Protein AF-A0A353R769-F1 (afdb_monomer_lite)

Sequence (76 aa):
SAVAEKDYIMGQVIYIDSYGNAITNVSRSLFNKVGAGRDFRIFLQGPYNRIEKISDSYGGVRPGQLLALFISPDLL

Structure (mmCIF, N/CA/C/O backbone):
data_AF-A0A353R769-F1
#
_entry.id   AF-A0A353R769-F1
#
loop_
_atom_site.group_PDB
_atom_site.id
_atom_site.type_symbol
_atom_site.label_atom_id
_atom_site.label_alt_id
_atom_site.label_comp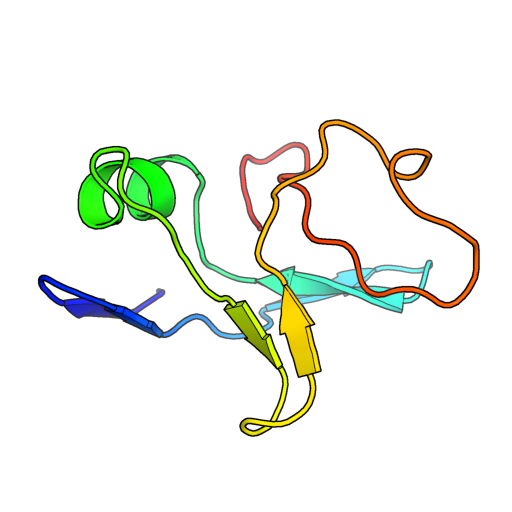_id
_atom_site.label_asym_id
_atom_site.label_entity_id
_atom_site.label_seq_id
_atom_site.pdbx_PDB_ins_code
_atom_site.Cartn_x
_atom_site.Cartn_y
_atom_site.Cartn_z
_atom_site.occupancy
_atom_site.B_iso_or_equiv
_atom_site.auth_seq_id
_atom_site.auth_comp_id
_atom_site.auth_asym_id
_atom_site.auth_atom_id
_atom_site.pdbx_PDB_model_num
ATOM 1 N N . SER A 1 1 ? 7.149 -3.780 11.811 1.00 81.12 1 SER A N 1
ATOM 2 C CA . SER A 1 1 ? 5.710 -3.831 11.479 1.00 81.12 1 SER A CA 1
ATOM 3 C C . SER A 1 1 ? 5.228 -2.448 11.090 1.00 81.12 1 SER A C 1
ATOM 5 O O . SER A 1 1 ? 5.867 -1.486 11.505 1.00 81.12 1 SER A O 1
ATOM 7 N N . ALA A 1 2 ? 4.157 -2.333 10.301 1.00 92.69 2 ALA A N 1
ATOM 8 C CA . ALA A 1 2 ? 3.541 -1.035 10.020 1.00 92.69 2 ALA A CA 1
ATOM 9 C C . ALA A 1 2 ? 3.032 -0.383 11.318 1.00 92.69 2 ALA A C 1
ATOM 11 O O . ALA A 1 2 ? 2.610 -1.085 12.241 1.00 92.69 2 ALA A O 1
ATOM 12 N N . VAL A 1 3 ? 3.077 0.947 11.376 1.00 94.25 3 VAL A N 1
ATOM 13 C CA . VAL A 1 3 ? 2.515 1.744 12.475 1.00 94.25 3 VAL A CA 1
ATOM 14 C C . VAL A 1 3 ? 1.149 2.249 12.031 1.00 94.25 3 VAL A C 1
ATOM 16 O O . VAL A 1 3 ? 1.008 2.723 10.905 1.00 94.25 3 VAL A O 1
ATOM 19 N N . ALA A 1 4 ? 0.140 2.141 12.890 1.00 93.00 4 ALA A N 1
ATOM 20 C CA . ALA A 1 4 ? -1.203 2.613 12.592 1.00 93.00 4 ALA A CA 1
ATOM 21 C C . ALA A 1 4 ? -1.748 3.457 13.737 1.00 93.00 4 ALA A C 1
ATOM 23 O O . ALA A 1 4 ? -1.682 3.056 14.896 1.00 93.00 4 ALA A O 1
ATOM 24 N N . GLU A 1 5 ? -2.335 4.585 13.364 1.00 91.88 5 GLU A N 1
ATOM 25 C CA . GLU A 1 5 ? -3.146 5.436 14.225 1.00 91.88 5 GLU A CA 1
ATOM 26 C C . GLU A 1 5 ? -4.598 5.409 13.738 1.00 91.88 5 GLU A C 1
ATOM 28 O O . GLU A 1 5 ? -4.934 4.751 12.750 1.00 91.88 5 GLU A O 1
ATOM 33 N N . LYS A 1 6 ? -5.478 6.149 14.417 1.00 88.31 6 LYS A N 1
ATOM 34 C CA . LYS A 1 6 ? -6.908 6.222 14.080 1.00 88.31 6 LYS A CA 1
ATOM 35 C C . LYS A 1 6 ? -7.164 6.504 12.591 1.00 88.31 6 LYS A C 1
ATOM 37 O O . LYS A 1 6 ? -8.028 5.872 11.982 1.00 88.31 6 LYS A O 1
ATOM 42 N N . ASP A 1 7 ? -6.396 7.419 12.002 1.00 92.25 7 ASP A N 1
ATOM 43 C CA . ASP A 1 7 ? -6.688 7.971 10.674 1.00 92.25 7 ASP A CA 1
ATOM 44 C C . ASP A 1 7 ? -5.596 7.735 9.621 1.00 92.25 7 ASP A C 1
ATOM 46 O O . ASP A 1 7 ? -5.797 8.053 8.451 1.00 92.25 7 ASP A O 1
ATOM 50 N N . TYR A 1 8 ? -4.466 7.123 9.991 1.00 93.75 8 TYR A N 1
ATOM 51 C CA . TYR A 1 8 ? -3.385 6.852 9.045 1.00 93.75 8 TYR A CA 1
ATOM 52 C C . TYR A 1 8 ? -2.631 5.558 9.350 1.00 93.75 8 TYR A C 1
ATOM 54 O O . TYR A 1 8 ? -2.576 5.083 10.484 1.00 93.75 8 TYR A O 1
ATOM 62 N N . ILE A 1 9 ? -2.009 5.016 8.303 1.00 96.06 9 ILE A N 1
ATOM 63 C CA . ILE A 1 9 ? -1.067 3.902 8.377 1.00 96.06 9 ILE A CA 1
ATOM 64 C C . ILE A 1 9 ? 0.260 4.389 7.806 1.00 96.06 9 ILE A C 1
ATOM 66 O O . ILE A 1 9 ? 0.303 4.889 6.683 1.00 96.06 9 ILE A O 1
ATOM 70 N N . MET A 1 10 ? 1.344 4.213 8.557 1.00 95.06 10 MET A N 1
ATOM 71 C CA . MET A 1 10 ? 2.703 4.335 8.043 1.00 95.06 10 MET A CA 1
ATOM 72 C C . MET A 1 10 ? 3.291 2.947 7.809 1.00 95.06 10 MET A C 1
ATOM 74 O O . MET A 1 10 ? 3.666 2.229 8.741 1.00 95.06 10 MET A O 1
ATOM 78 N N . GLY A 1 11 ? 3.341 2.581 6.530 1.00 93.62 11 GLY A N 1
ATOM 79 C CA . GLY A 1 11 ? 4.004 1.385 6.030 1.00 93.62 11 GLY A CA 1
ATOM 80 C C . GLY A 1 11 ? 5.410 1.673 5.514 1.00 93.62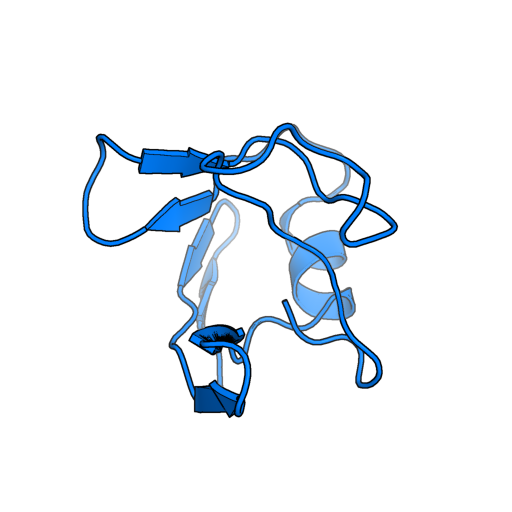 11 GLY A C 1
ATOM 81 O O . GLY A 1 11 ? 5.777 2.817 5.253 1.00 93.62 11 GLY A O 1
ATOM 82 N N . GLN A 1 12 ? 6.193 0.614 5.347 1.00 93.69 12 GLN A N 1
ATOM 83 C CA . GLN A 1 12 ? 7.500 0.655 4.692 1.00 93.69 12 GLN A CA 1
ATOM 84 C C . GLN A 1 12 ? 7.555 -0.417 3.612 1.00 93.69 12 GLN A C 1
ATOM 86 O O . GLN A 1 12 ? 6.966 -1.488 3.780 1.00 93.69 12 GLN A O 1
ATOM 91 N N . VAL A 1 13 ? 8.285 -0.133 2.534 1.00 93.62 13 VAL A N 1
ATOM 92 C CA . VAL A 1 13 ? 8.640 -1.138 1.530 1.00 93.62 13 VAL A CA 1
ATOM 93 C C . VAL A 1 13 ? 9.562 -2.156 2.195 1.00 93.62 13 VAL A C 1
ATOM 95 O O . VAL A 1 13 ? 10.597 -1.786 2.745 1.00 93.62 13 VAL A O 1
ATOM 98 N N . ILE A 1 14 ? 9.169 -3.425 2.172 1.00 94.81 14 ILE A N 1
ATOM 99 C CA . ILE A 1 14 ? 9.944 -4.540 2.733 1.00 94.81 14 ILE A CA 1
ATOM 100 C C . ILE A 1 14 ? 10.561 -5.423 1.655 1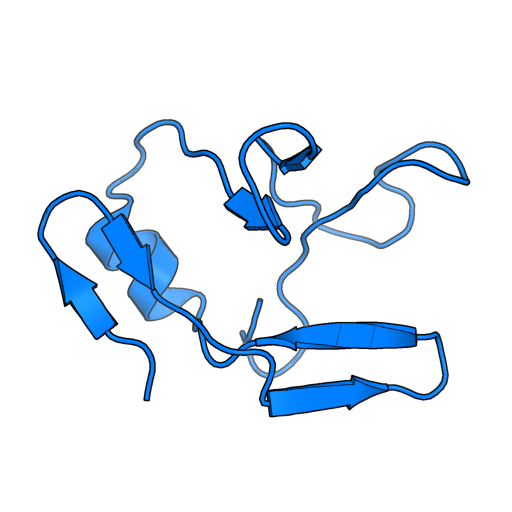.00 94.81 14 ILE A C 1
ATOM 102 O O . ILE A 1 14 ? 11.465 -6.199 1.953 1.00 94.81 14 ILE A O 1
ATOM 106 N N . TYR A 1 15 ? 10.080 -5.317 0.417 1.00 94.19 15 TYR A N 1
ATOM 107 C CA . TYR A 1 15 ? 10.593 -6.082 -0.705 1.00 94.19 15 TYR A CA 1
ATOM 108 C C . TYR A 1 15 ? 10.278 -5.374 -2.026 1.00 94.19 15 TYR A C 1
ATOM 110 O O . TYR A 1 15 ? 9.252 -4.709 -2.149 1.00 94.19 15 TYR A O 1
ATOM 118 N N . ILE A 1 16 ? 11.167 -5.515 -3.005 1.00 92.94 16 ILE A N 1
ATOM 119 C CA . ILE A 1 16 ? 10.920 -5.122 -4.393 1.00 92.94 16 ILE A CA 1
ATOM 120 C C . ILE A 1 16 ? 11.057 -6.396 -5.219 1.00 92.94 16 ILE A C 1
ATOM 122 O O . ILE A 1 16 ? 12.098 -7.053 -5.154 1.00 92.94 16 ILE A O 1
ATOM 126 N N . ASP A 1 17 ? 10.000 -6.770 -5.939 1.00 89.00 17 ASP A N 1
ATOM 127 C CA . ASP A 1 17 ? 10.008 -7.986 -6.754 1.00 89.00 17 ASP A CA 1
ATOM 128 C C . ASP A 1 17 ? 10.753 -7.803 -8.090 1.00 89.00 17 ASP A C 1
ATOM 130 O O . ASP A 1 17 ? 11.209 -6.714 -8.444 1.00 89.00 17 ASP A O 1
ATOM 134 N N . SER A 1 18 ? 10.874 -8.886 -8.862 1.00 91.69 18 SER A N 1
ATOM 135 C CA . SER A 1 18 ? 11.556 -8.885 -10.164 1.00 91.69 18 SER A CA 1
ATOM 136 C C . SER A 1 18 ? 10.884 -8.018 -11.234 1.00 91.69 18 SER A C 1
ATOM 138 O O . SER A 1 18 ? 11.504 -7.732 -12.254 1.00 91.69 18 SER A O 1
ATOM 140 N N . TYR A 1 19 ? 9.625 -7.628 -11.030 1.00 87.94 19 TYR A N 1
ATOM 141 C CA . TYR A 1 19 ? 8.877 -6.743 -11.921 1.00 87.94 19 TYR A CA 1
ATOM 142 C C . TYR A 1 19 ? 8.969 -5.273 -11.485 1.00 87.94 19 TYR A C 1
ATOM 144 O O . TYR A 1 19 ? 8.451 -4.398 -12.176 1.00 87.94 19 TYR A O 1
ATOM 152 N N . GLY A 1 20 ? 9.641 -4.990 -10.363 1.00 86.94 20 GLY A N 1
ATOM 153 C CA . GLY A 1 20 ? 9.784 -3.651 -9.802 1.00 86.94 20 GLY A CA 1
ATOM 154 C C . GLY A 1 20 ? 8.608 -3.211 -8.929 1.00 86.94 20 GLY A C 1
ATOM 155 O O . GLY A 1 20 ? 8.522 -2.028 -8.596 1.00 86.94 20 GLY A O 1
ATOM 156 N N . ASN A 1 21 ? 7.710 -4.122 -8.535 1.00 89.19 21 ASN A N 1
ATOM 157 C CA . ASN A 1 21 ? 6.631 -3.789 -7.607 1.00 89.19 21 ASN A CA 1
ATOM 158 C C . ASN A 1 21 ? 7.199 -3.615 -6.195 1.00 89.19 21 ASN A C 1
ATOM 160 O O . ASN A 1 21 ? 7.889 -4.498 -5.680 1.00 89.19 21 ASN A O 1
ATOM 164 N N . ALA A 1 22 ? 6.878 -2.493 -5.553 1.00 92.12 22 ALA A N 1
ATOM 165 C CA . ALA A 1 22 ? 7.236 -2.236 -4.165 1.00 92.12 22 ALA A CA 1
ATOM 166 C C . ALA A 1 22 ? 6.194 -2.861 -3.230 1.00 92.12 22 ALA A C 1
ATOM 168 O O . ALA A 1 22 ? 5.066 -2.386 -3.156 1.00 92.12 22 ALA A O 1
ATOM 169 N N . ILE A 1 23 ? 6.591 -3.903 -2.503 1.00 94.25 23 ILE A N 1
ATOM 170 C CA . ILE A 1 23 ? 5.745 -4.616 -1.545 1.00 94.25 23 ILE A CA 1
ATOM 171 C C . ILE A 1 23 ? 5.977 -4.039 -0.156 1.00 94.25 23 ILE A C 1
ATOM 173 O O . ILE A 1 23 ? 7.114 -3.951 0.324 1.00 94.25 23 ILE A O 1
ATOM 177 N N . THR A 1 24 ? 4.896 -3.648 0.507 1.00 96.06 24 THR A N 1
ATOM 178 C CA . THR A 1 24 ? 4.923 -3.007 1.818 1.00 96.06 24 THR A CA 1
ATOM 179 C C . THR A 1 24 ? 4.586 -3.979 2.947 1.00 96.06 24 THR A C 1
ATOM 181 O O . THR A 1 24 ? 4.088 -5.082 2.746 1.00 96.06 24 THR A O 1
ATOM 184 N N . ASN A 1 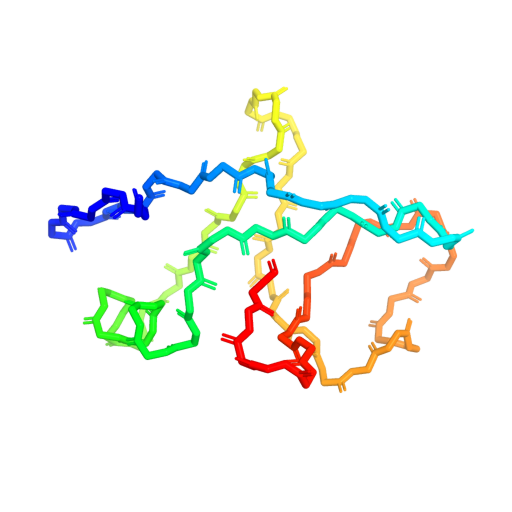25 ? 4.837 -3.562 4.186 1.00 95.88 25 ASN A N 1
ATOM 185 C CA . ASN A 1 25 ? 4.391 -4.289 5.377 1.00 95.88 25 ASN A CA 1
ATOM 186 C C . ASN A 1 25 ? 2.959 -3.946 5.832 1.00 95.88 25 ASN A C 1
ATOM 188 O O . ASN A 1 25 ? 2.606 -4.231 6.981 1.00 95.88 25 ASN A O 1
ATOM 192 N N . VAL A 1 26 ? 2.144 -3.319 4.977 1.00 96.75 26 VAL A N 1
ATOM 193 C CA . VAL A 1 26 ? 0.740 -3.017 5.280 1.00 96.75 26 VAL A CA 1
ATOM 194 C C . VAL A 1 26 ? -0.115 -4.209 4.873 1.00 96.75 26 VAL A C 1
ATOM 196 O O . VAL A 1 26 ? -0.288 -4.485 3.691 1.00 96.75 26 VAL A O 1
ATOM 199 N N . SER A 1 27 ? -0.667 -4.920 5.857 1.00 96.88 27 SER A N 1
ATOM 200 C CA . SER A 1 27 ? -1.572 -6.035 5.576 1.00 96.88 27 SER A CA 1
ATOM 201 C C . SER A 1 27 ? -2.979 -5.552 5.230 1.00 96.88 27 SER A C 1
ATOM 203 O O . SER A 1 27 ? -3.443 -4.529 5.743 1.00 96.88 27 SER A O 1
ATOM 205 N N . ARG A 1 28 ? -3.711 -6.338 4.434 1.00 96.31 28 ARG A N 1
ATOM 206 C CA . ARG A 1 28 ? -5.127 -6.097 4.116 1.00 96.31 28 ARG A CA 1
ATOM 207 C C . ARG A 1 28 ? -5.986 -5.962 5.371 1.00 96.31 28 ARG A C 1
ATOM 209 O O . ARG A 1 28 ? -6.853 -5.097 5.441 1.00 96.31 28 ARG A O 1
ATOM 216 N N . SER A 1 29 ? -5.722 -6.787 6.384 1.00 95.94 29 SER A N 1
ATOM 217 C CA . SER A 1 29 ? -6.425 -6.727 7.671 1.00 95.94 29 SER A CA 1
ATOM 218 C C . SER A 1 29 ? -6.201 -5.389 8.385 1.00 95.94 29 SER A C 1
ATOM 220 O O . SER A 1 29 ? -7.166 -4.755 8.813 1.00 95.94 29 SER A O 1
ATOM 222 N N . LEU A 1 30 ? -4.951 -4.909 8.452 1.00 95.94 30 LEU A N 1
ATOM 223 C CA . LEU A 1 30 ? -4.633 -3.606 9.041 1.00 95.94 30 LEU A CA 1
ATOM 224 C C . LEU A 1 30 ? -5.283 -2.466 8.252 1.00 95.94 30 LEU A C 1
ATOM 226 O O . LEU A 1 30 ? -5.902 -1.584 8.847 1.00 95.94 30 LEU A O 1
ATOM 230 N N . PHE A 1 31 ? -5.177 -2.519 6.924 1.00 96.25 31 PHE A N 1
ATOM 231 C CA . PHE A 1 31 ? -5.782 -1.549 6.020 1.00 96.25 31 PHE A CA 1
ATOM 232 C C . PHE A 1 31 ? -7.295 -1.449 6.223 1.00 96.25 31 PHE A C 1
ATOM 234 O O . PHE A 1 31 ? -7.810 -0.359 6.456 1.00 96.25 31 PHE A O 1
ATOM 241 N N . ASN A 1 32 ? -8.000 -2.581 6.221 1.00 95.19 32 ASN A N 1
ATOM 242 C CA . ASN A 1 32 ? -9.449 -2.619 6.407 1.00 95.19 32 ASN A CA 1
ATOM 243 C C . ASN A 1 32 ? -9.861 -2.163 7.810 1.00 95.19 32 ASN A C 1
ATOM 245 O O . ASN A 1 32 ? -10.835 -1.426 7.952 1.00 95.19 32 ASN A O 1
ATOM 249 N N . LYS A 1 33 ? -9.114 -2.572 8.844 1.00 95.12 33 LYS A N 1
ATOM 250 C CA . LYS A 1 33 ? -9.386 -2.196 10.237 1.00 95.12 33 LYS A CA 1
ATOM 251 C C . LYS A 1 33 ? -9.287 -0.689 10.447 1.00 95.12 33 LYS A C 1
ATOM 253 O O . LYS A 1 33 ? -10.150 -0.111 11.097 1.00 95.12 33 LYS A O 1
ATOM 258 N N . VAL A 1 34 ? -8.225 -0.072 9.936 1.00 95.19 34 VAL A N 1
ATOM 259 C CA . VAL A 1 34 ? -7.994 1.368 10.086 1.00 95.19 34 VAL A CA 1
ATOM 260 C C . VAL A 1 34 ? -8.912 2.140 9.143 1.00 95.19 34 VAL A C 1
ATOM 262 O O . VAL A 1 34 ? -9.564 3.080 9.573 1.00 95.19 34 VAL A O 1
ATOM 265 N N . GLY A 1 35 ? -9.015 1.722 7.880 1.00 94.00 35 GLY A N 1
ATOM 266 C CA . GLY A 1 35 ? -9.856 2.358 6.869 1.00 94.00 35 GLY A CA 1
ATOM 267 C C . GLY A 1 35 ? -11.345 2.346 7.212 1.00 94.00 35 GLY A C 1
ATOM 268 O O . GLY A 1 35 ? -12.023 3.329 6.949 1.00 94.00 35 GLY A O 1
ATOM 269 N N . ALA A 1 36 ? -11.871 1.276 7.813 1.00 91.81 36 ALA A N 1
ATOM 270 C CA . ALA A 1 36 ? -13.273 1.188 8.239 1.00 91.81 36 ALA A CA 1
ATOM 271 C C . ALA A 1 36 ? -14.291 1.607 7.147 1.00 91.81 36 ALA A C 1
ATOM 273 O O . ALA A 1 36 ? -15.330 2.194 7.441 1.00 91.81 36 ALA A O 1
ATOM 274 N N . GLY A 1 37 ? -13.974 1.331 5.875 1.00 90.12 37 GLY A N 1
ATOM 275 C CA . GLY A 1 37 ? -14.806 1.680 4.717 1.00 90.12 37 GLY A CA 1
ATOM 276 C C 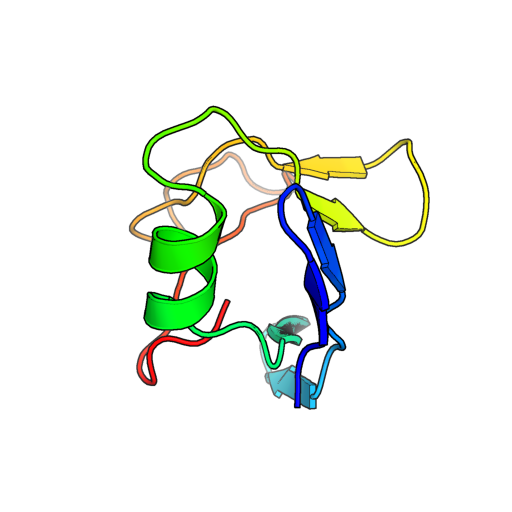. GLY A 1 37 ? -14.717 3.135 4.238 1.00 90.12 37 GLY A C 1
ATOM 277 O O . GLY A 1 37 ? -15.447 3.493 3.320 1.00 90.12 37 GLY A O 1
ATOM 278 N N . ARG A 1 38 ? -13.850 3.973 4.822 1.00 93.31 38 ARG A N 1
ATOM 279 C CA . ARG A 1 38 ? -13.641 5.361 4.379 1.00 93.31 38 ARG A CA 1
ATOM 280 C C . ARG A 1 38 ? -12.762 5.447 3.133 1.00 93.31 38 ARG A C 1
ATOM 282 O O . ARG A 1 38 ? -11.909 4.587 2.902 1.00 93.31 38 ARG A O 1
ATOM 289 N N . ASP A 1 39 ? -12.921 6.541 2.394 1.00 95.44 39 ASP A N 1
ATOM 290 C CA . ASP A 1 39 ? -12.007 6.904 1.313 1.00 95.44 39 ASP A CA 1
ATOM 291 C C . ASP A 1 39 ? -10.577 7.052 1.843 1.00 95.44 39 ASP A C 1
ATOM 293 O O . ASP A 1 39 ? -10.342 7.524 2.959 1.00 95.44 39 ASP A O 1
ATOM 297 N N . PHE A 1 40 ? -9.600 6.666 1.029 1.00 95.00 40 PHE A N 1
ATOM 298 C CA . PHE A 1 40 ? -8.196 6.682 1.415 1.00 95.00 40 PHE A CA 1
ATOM 299 C C . PHE A 1 40 ? -7.322 7.279 0.313 1.00 95.00 40 PHE A C 1
ATOM 301 O O . PHE A 1 40 ? -7.695 7.344 -0.857 1.00 95.00 40 PHE A O 1
ATOM 308 N N . ARG A 1 41 ? -6.115 7.688 0.707 1.00 94.56 41 ARG A N 1
ATOM 309 C CA . ARG A 1 41 ? -5.038 8.097 -0.196 1.00 94.56 41 ARG A CA 1
ATOM 310 C C . ARG A 1 41 ? -3.749 7.427 0.247 1.00 94.56 41 ARG A C 1
ATOM 312 O O . ARG A 1 41 ? -3.338 7.592 1.392 1.00 94.56 41 ARG A O 1
ATOM 319 N N . ILE A 1 42 ? -3.108 6.697 -0.658 1.00 93.44 42 ILE A N 1
ATOM 320 C CA . ILE A 1 42 ? -1.745 6.193 -0.463 1.00 93.44 42 ILE A CA 1
ATOM 321 C C . ILE A 1 42 ? -0.796 7.217 -1.071 1.00 93.44 42 ILE A C 1
ATOM 323 O O . ILE A 1 42 ? -0.898 7.505 -2.261 1.00 93.44 42 ILE A O 1
ATOM 327 N N . PHE A 1 43 ? 0.118 7.749 -0.265 1.00 91.31 43 PHE A N 1
ATOM 328 C CA . PHE A 1 43 ? 1.144 8.687 -0.711 1.00 91.31 43 PHE A CA 1
ATOM 329 C C . PHE A 1 43 ? 2.474 7.959 -0.898 1.00 91.31 43 PHE A C 1
ATOM 331 O O . PHE A 1 43 ? 2.974 7.326 0.032 1.00 91.31 43 PHE A O 1
ATOM 338 N N . LEU A 1 44 ? 3.052 8.066 -2.094 1.00 83.00 44 LEU A N 1
ATOM 339 C CA . LEU A 1 44 ? 4.359 7.496 -2.420 1.00 83.00 44 LEU A CA 1
ATOM 340 C C . LEU A 1 44 ? 5.392 8.623 -2.486 1.00 83.00 44 LEU A C 1
ATOM 342 O O . LEU A 1 44 ? 5.294 9.484 -3.356 1.00 83.00 44 LEU A O 1
ATOM 346 N N . GLN A 1 45 ? 6.369 8.609 -1.569 1.00 72.44 45 GLN A N 1
ATOM 347 C CA . GLN A 1 45 ? 7.478 9.576 -1.500 1.00 72.44 45 GLN A CA 1
ATOM 348 C C . GLN A 1 45 ? 7.049 11.037 -1.760 1.00 72.44 45 GLN A C 1
ATOM 350 O O . GLN A 1 45 ? 7.471 11.679 -2.719 1.00 72.44 45 GLN A O 1
ATOM 355 N N . GLY A 1 46 ? 6.201 11.569 -0.878 1.00 74.19 46 GLY A N 1
ATOM 356 C CA . GLY A 1 46 ? 5.703 12.945 -0.952 1.00 74.19 46 GLY A CA 1
ATOM 357 C C . GLY A 1 46 ? 4.247 13.055 -1.430 1.00 74.19 46 GLY A C 1
ATOM 358 O O . GLY A 1 46 ? 3.576 12.046 -1.638 1.00 74.19 46 GLY A O 1
ATOM 359 N N . PRO A 1 47 ? 3.715 14.285 -1.562 1.00 73.06 47 PRO A N 1
ATOM 360 C CA . PRO A 1 47 ? 2.274 14.522 -1.717 1.00 73.06 47 PRO A CA 1
ATOM 361 C C . PRO A 1 47 ? 1.754 14.418 -3.161 1.00 73.06 47 PRO A C 1
ATOM 363 O O . PRO A 1 47 ? 0.542 14.451 -3.384 1.00 73.06 47 PRO A O 1
ATOM 366 N N . TYR A 1 48 ? 2.649 14.346 -4.149 1.00 75.81 48 TYR A N 1
ATOM 367 C CA . TYR A 1 48 ? 2.289 14.505 -5.562 1.00 75.81 48 TYR A CA 1
ATOM 368 C C . TYR A 1 48 ? 1.697 13.236 -6.175 1.00 75.81 48 TYR A C 1
ATOM 370 O O . TYR A 1 48 ? 0.742 13.310 -6.947 1.00 75.81 48 TYR A O 1
ATOM 378 N N . ASN A 1 49 ? 2.223 12.077 -5.785 1.00 82.69 49 ASN A N 1
ATOM 379 C CA . ASN A 1 49 ? 1.787 10.782 -6.279 1.00 82.69 49 ASN A CA 1
ATOM 380 C C . ASN A 1 49 ? 0.840 10.148 -5.265 1.00 82.69 49 ASN A C 1
ATOM 382 O O . ASN A 1 49 ? 1.262 9.749 -4.177 1.00 82.69 49 ASN A O 1
ATOM 386 N N . ARG A 1 50 ? -0.444 10.074 -5.630 1.00 89.19 50 ARG A N 1
ATOM 387 C CA . ARG A 1 50 ? -1.488 9.472 -4.799 1.00 89.19 50 ARG A CA 1
ATOM 388 C C . ARG A 1 50 ? -2.228 8.362 -5.524 1.00 89.19 50 ARG A C 1
ATOM 390 O O . ARG A 1 50 ? -2.539 8.489 -6.706 1.00 89.19 50 ARG A O 1
ATOM 397 N N . ILE A 1 51 ? -2.540 7.309 -4.782 1.00 92.25 51 ILE A N 1
ATOM 398 C CA . ILE A 1 51 ? -3.412 6.219 -5.216 1.00 92.25 51 ILE A CA 1
ATOM 399 C C . ILE A 1 51 ? -4.658 6.245 -4.332 1.00 92.25 51 ILE A C 1
ATOM 401 O O . ILE A 1 51 ? -4.549 6.259 -3.107 1.00 92.25 51 ILE A O 1
ATOM 405 N N . GLU A 1 52 ? -5.831 6.269 -4.959 1.00 93.31 52 GLU A N 1
ATOM 406 C CA . GLU A 1 52 ? -7.139 6.392 -4.288 1.00 93.31 52 GLU A CA 1
ATOM 407 C C . GLU A 1 52 ? -8.006 5.137 -4.470 1.00 93.31 52 GLU A C 1
ATOM 409 O O . GLU A 1 52 ? -9.150 5.083 -4.030 1.00 93.31 52 GLU A O 1
ATOM 414 N N . LYS A 1 53 ? -7.466 4.107 -5.133 1.00 92.31 53 LYS A N 1
ATOM 415 C CA . LYS A 1 53 ? -8.166 2.854 -5.403 1.00 92.31 53 LYS A CA 1
ATOM 416 C C . LYS A 1 53 ? -7.220 1.664 -5.283 1.00 92.31 53 LYS A C 1
ATOM 418 O O . LYS A 1 53 ? -6.104 1.702 -5.794 1.00 92.31 53 LYS A O 1
ATOM 423 N N . ILE A 1 54 ? -7.707 0.603 -4.645 1.00 93.69 54 ILE A N 1
ATOM 424 C CA . ILE A 1 54 ? -7.092 -0.724 -4.694 1.00 93.69 54 ILE A CA 1
ATOM 425 C C . ILE A 1 54 ? -7.653 -1.448 -5.919 1.00 93.69 54 ILE A C 1
ATOM 427 O O . ILE A 1 54 ? -8.867 -1.465 -6.126 1.00 93.69 54 ILE A O 1
ATOM 431 N N . SER A 1 55 ? -6.782 -2.016 -6.744 1.00 92.88 55 SER A N 1
ATOM 432 C CA . SER A 1 55 ? -7.173 -2.856 -7.873 1.00 92.88 55 SER A CA 1
ATOM 433 C C . SER A 1 55 ? -7.151 -4.331 -7.500 1.00 92.88 55 SER A C 1
ATOM 435 O O . SER A 1 55 ? -6.348 -4.764 -6.676 1.00 92.88 55 SER A O 1
ATOM 437 N N . ASP A 1 56 ? -7.997 -5.106 -8.172 1.00 88.94 56 ASP A N 1
ATOM 438 C CA . ASP A 1 56 ? -8.046 -6.564 -8.045 1.00 88.94 56 ASP A CA 1
ATOM 439 C C . ASP A 1 56 ? -7.004 -7.261 -8.934 1.00 88.94 56 ASP A C 1
ATOM 441 O O . ASP A 1 56 ? -6.711 -8.440 -8.756 1.00 88.94 56 ASP A O 1
ATOM 445 N N . SER A 1 57 ? -6.445 -6.548 -9.919 1.00 88.81 57 SER A N 1
ATOM 446 C CA . SER A 1 57 ? -5.427 -7.086 -10.827 1.00 88.81 57 SER A CA 1
ATOM 447 C C . SER A 1 57 ? -4.521 -6.006 -11.419 1.00 88.81 57 SER A C 1
ATOM 449 O O . SER A 1 57 ? -4.864 -4.820 -11.447 1.00 88.81 57 SER A O 1
ATOM 451 N N . TYR A 1 58 ? -3.385 -6.429 -11.976 1.00 85.06 58 TYR A N 1
ATOM 452 C CA . TYR A 1 58 ? -2.449 -5.557 -12.694 1.00 85.06 58 TYR A CA 1
ATOM 453 C C . TYR A 1 58 ? -3.061 -4.875 -13.933 1.00 85.06 58 TYR A C 1
ATOM 455 O O . TYR A 1 58 ? -2.585 -3.823 -14.345 1.00 85.06 58 TYR A O 1
ATOM 463 N N . GLY A 1 59 ? -4.143 -5.421 -14.503 1.00 83.56 59 GLY A N 1
ATOM 464 C CA . GLY A 1 59 ? -4.842 -4.841 -15.658 1.00 83.56 59 GLY A CA 1
ATOM 465 C C . GLY A 1 59 ? -5.786 -3.678 -15.326 1.00 83.56 59 GLY A C 1
ATOM 466 O O . GLY A 1 59 ? -6.461 -3.170 -16.216 1.00 83.56 59 GLY A O 1
ATOM 467 N N 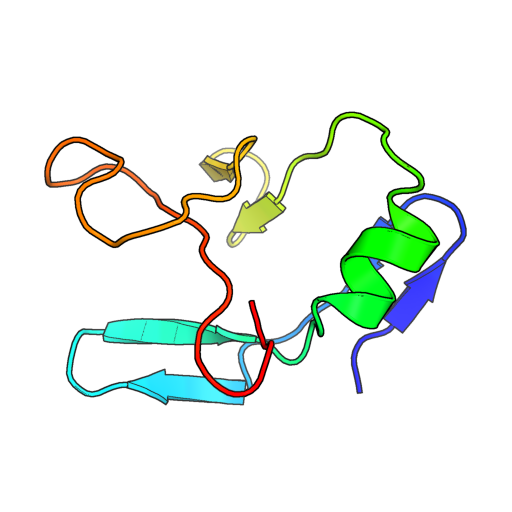. GLY A 1 60 ? -5.876 -3.266 -14.057 1.00 75.94 60 GLY A N 1
ATOM 468 C CA . GLY A 1 60 ? -6.848 -2.268 -13.598 1.00 75.94 60 GLY A CA 1
ATOM 469 C C . GLY A 1 60 ? -6.530 -0.809 -13.946 1.00 75.94 60 GLY A C 1
ATOM 470 O O . GLY A 1 60 ? -7.368 0.056 -13.690 1.00 75.94 60 GLY A O 1
ATOM 471 N N . VAL A 1 61 ? -5.352 -0.513 -14.507 1.00 79.44 61 VAL A N 1
ATOM 472 C CA . VAL A 1 61 ? -4.930 0.849 -14.884 1.00 79.44 61 VAL A CA 1
ATOM 473 C C . VAL A 1 61 ? -4.232 0.875 -16.240 1.00 79.44 61 VAL A C 1
ATOM 475 O O . VAL A 1 61 ? -3.791 -0.150 -16.757 1.00 79.44 61 VAL A O 1
ATOM 478 N N . ARG A 1 62 ? -4.120 2.071 -16.831 1.00 80.94 62 ARG A N 1
ATOM 479 C CA . ARG A 1 62 ? -3.362 2.248 -18.074 1.00 80.94 62 ARG A CA 1
ATOM 480 C C . ARG A 1 62 ? -1.862 2.049 -17.812 1.00 80.94 62 ARG A C 1
ATOM 482 O O . ARG A 1 62 ? -1.387 2.450 -16.748 1.00 80.94 62 ARG A O 1
ATOM 489 N N . PRO A 1 63 ? -1.097 1.520 -18.783 1.00 79.62 63 PRO A N 1
ATOM 490 C CA . PRO A 1 63 ? 0.358 1.473 -18.685 1.00 79.62 63 PRO A CA 1
ATOM 491 C C . PRO A 1 63 ? 0.948 2.840 -18.310 1.00 79.62 63 PRO A C 1
ATOM 493 O O . PRO A 1 63 ? 0.552 3.865 -18.865 1.00 79.62 63 PRO A O 1
ATOM 496 N N . GLY A 1 64 ? 1.876 2.848 -17.353 1.00 77.81 64 GLY A N 1
ATOM 497 C CA . GLY A 1 64 ? 2.511 4.066 -16.838 1.00 77.81 64 GLY A CA 1
ATOM 498 C C . GLY A 1 64 ? 1.747 4.783 -15.716 1.00 77.81 64 GLY A C 1
ATOM 499 O O . GLY A 1 64 ? 2.251 5.776 -15.199 1.00 77.81 64 GLY A O 1
ATOM 500 N N . GLN A 1 65 ? 0.565 4.304 -15.311 1.00 82.81 65 GLN A N 1
ATOM 501 C CA . GLN A 1 65 ? -0.137 4.805 -14.125 1.00 82.81 65 GLN A CA 1
ATOM 502 C C . GLN A 1 65 ? 0.223 4.003 -12.872 1.00 82.81 65 GLN A C 1
ATOM 504 O O . GLN A 1 65 ? 0.505 2.808 -12.936 1.00 82.81 65 GLN A O 1
ATOM 509 N N . LEU A 1 66 ? 0.176 4.673 -11.719 1.00 87.25 66 LEU A N 1
ATOM 510 C CA . LEU A 1 66 ? 0.359 4.036 -10.419 1.00 87.25 66 LEU A CA 1
ATOM 511 C C . LEU A 1 66 ? -0.832 3.137 -10.079 1.00 87.25 66 LEU A C 1
ATOM 513 O O . LEU A 1 66 ? -1.987 3.501 -10.309 1.00 87.25 66 LEU A O 1
ATOM 517 N N . LEU A 1 67 ? -0.532 1.989 -9.479 1.00 91.00 67 LEU A N 1
ATOM 518 C CA . LEU A 1 67 ? -1.501 0.995 -9.045 1.00 91.00 67 LEU A CA 1
ATOM 519 C C . LEU A 1 67 ? -1.142 0.499 -7.649 1.00 91.00 67 LEU A C 1
ATOM 521 O O . LEU A 1 67 ? 0.031 0.289 -7.357 1.00 91.00 67 LEU A O 1
ATOM 525 N N . ALA A 1 68 ? -2.154 0.272 -6.818 1.00 94.06 68 ALA A N 1
ATOM 526 C CA . ALA A 1 68 ? -2.021 -0.486 -5.582 1.00 94.06 68 ALA A CA 1
ATOM 527 C C . ALA A 1 68 ? -2.918 -1.721 -5.664 1.00 94.06 68 ALA A C 1
ATOM 529 O O . ALA A 1 68 ? -4.059 -1.628 -6.124 1.00 94.06 68 ALA A O 1
ATOM 530 N N . LEU A 1 69 ? -2.412 -2.866 -5.221 1.00 94.44 69 LEU A N 1
ATOM 531 C CA . LEU A 1 69 ? -3.158 -4.116 -5.139 1.00 94.44 69 LEU A CA 1
ATOM 532 C C . LEU A 1 69 ? -2.599 -4.951 -3.992 1.00 94.44 69 LEU A C 1
ATOM 534 O O . LEU A 1 69 ? -1.413 -4.887 -3.704 1.00 94.44 69 LEU A O 1
ATOM 538 N N . PHE A 1 70 ? -3.444 -5.751 -3.357 1.00 95.06 70 PHE A N 1
ATOM 539 C CA . PHE A 1 70 ? -2.974 -6.701 -2.355 1.00 95.06 70 PHE A CA 1
ATOM 540 C C . PHE A 1 70 ? -2.573 -8.004 -3.043 1.00 95.06 70 PHE A C 1
ATOM 542 O O . PHE A 1 70 ? -3.413 -8.657 -3.668 1.00 95.06 70 PHE A O 1
ATOM 549 N N . ILE A 1 71 ? -1.306 -8.384 -2.924 1.00 90.38 71 ILE A N 1
ATOM 550 C CA . ILE A 1 71 ? -0.774 -9.635 -3.481 1.00 90.38 71 ILE A CA 1
ATOM 551 C C . ILE A 1 71 ? -1.074 -10.836 -2.567 1.00 90.38 71 ILE A C 1
ATOM 553 O O . ILE A 1 71 ? -1.540 -10.672 -1.443 1.00 90.38 71 ILE A O 1
ATOM 557 N N . SER A 1 72 ? -0.777 -12.056 -3.027 1.00 76.25 72 SER A N 1
ATOM 558 C CA . SER A 1 72 ? -0.834 -13.288 -2.217 1.00 76.25 72 SER A CA 1
ATOM 559 C C . SER A 1 72 ? 0.381 -13.371 -1.281 1.00 76.25 72 SER A C 1
ATOM 561 O O . SER A 1 72 ? 1.361 -14.046 -1.595 1.00 76.25 72 SER A O 1
ATOM 563 N N . PRO A 1 73 ? 0.424 -12.539 -0.232 1.00 85.25 73 PRO A N 1
ATOM 564 C CA . PRO A 1 73 ? 0.176 -12.957 1.151 1.00 85.25 73 PRO A CA 1
ATOM 565 C C . PRO A 1 73 ? -0.634 -11.900 1.944 1.00 85.25 73 PRO A C 1
ATOM 567 O O . PRO A 1 73 ? -0.390 -11.666 3.126 1.00 85.25 73 PRO A O 1
ATOM 570 N N . ASP A 1 74 ? -1.569 -11.222 1.274 1.00 92.88 74 ASP A N 1
ATOM 571 C CA . ASP A 1 74 ? -2.381 -10.104 1.779 1.00 92.88 74 ASP A CA 1
ATOM 572 C C . ASP A 1 74 ? -1.579 -8.870 2.219 1.00 92.88 74 ASP A C 1
ATOM 574 O O . ASP A 1 74 ? -1.978 -8.139 3.130 1.00 92.88 74 ASP A O 1
ATOM 578 N N . LEU A 1 75 ? -0.463 -8.606 1.539 1.00 93.75 75 LEU A N 1
ATOM 579 C CA . LEU A 1 75 ? 0.325 -7.379 1.679 1.00 93.75 75 LEU A CA 1
ATOM 580 C C . LEU A 1 75 ? 0.040 -6.412 0.528 1.00 93.75 75 LEU A C 1
ATOM 582 O O . LEU A 1 75 ? -0.218 -6.862 -0.589 1.00 93.75 75 LEU A O 1
ATOM 586 N N . LEU A 1 76 ? 0.063 -5.111 0.834 1.00 93.81 76 LEU A N 1
ATOM 587 C CA . LEU A 1 76 ? -0.113 -4.006 -0.115 1.00 93.81 76 LEU A CA 1
ATOM 588 C C . LEU A 1 76 ? 1.163 -3.712 -0.903 1.00 93.81 76 LEU A C 1
ATOM 590 O O . LEU A 1 76 ? 2.233 -3.642 -0.248 1.00 93.81 76 LEU A O 1
#

pLDDT: mean 89.98, std 6.41, range [72.44, 96.88]

Foldseek 3Di:
DWDDDLADIRWDQPDQDPVRDGWIPQFQVNCCVSCVVPFDWDDDPDDPQTDGDADCDPPPDDPPHDHHYQDVVRTD

Secondary structure (DSSP, 8-state):
--EE-SS-EE--EEEE-TT--EEES-BHHHHHHHHTT----EESSSSS-EE--B-SSGGGS-TTS--B--BTTTB-

Radius of gyration: 12.15 Å; chains: 1; bounding box: 26×28×33 Å